Protein AF-A0AAW2PFH3-F1 (afdb_monomer_lite)

Foldseek 3Di:
DDDDDDPPPPLPPAADEAEQWPLRPPVPVPDCCVVCVVVSHHYHYHYDALVVWPVVVVDDPPDCLRVPSVVQCVVDDVSNCVSTPVRTD

Organism: Sesamum radiatum (NCBI:txid300843)

Radius of gyration: 17.79 Å; chains: 1; bounding box: 54×24×41 Å

Secondary structure (DSSP, 8-state):
-PPPP-----TTS-EEEEEE-TT-TT-GGG--HHHHHHTTPEEEEEEPPGGGSTHHHHS-TT-HHHH-HHHHHTT-HHHHHHHHTSS--

Sequence (89 aa):
MDSLPSYNLSSRDSVFIQVIPLGTYGQQKLTMGEPAGKLGLRYIGYKILPNESSLYNDYDKDDPILNDPSSINRKGWEFTKKIYLDRQP

Structure (mmCIF, N/CA/C/O backbone):
data_AF-A0AAW2PFH3-F1
#
_entry.id   AF-A0AAW2PFH3-F1
#
loop_
_atom_site.group_PDB
_atom_site.id
_atom_site.type_symbol
_atom_site.label_atom_id
_atom_site.label_alt_id
_atom_site.label_comp_id
_atom_site.label_asym_id
_atom_site.label_entity_id
_atom_site.label_seq_id
_atom_site.pdbx_PDB_ins_code
_atom_site.Cartn_x
_atom_site.Cartn_y
_atom_site.Cartn_z
_atom_site.occupancy
_atom_site.B_iso_or_equiv
_atom_site.auth_seq_id
_atom_site.auth_comp_id
_atom_site.auth_asym_id
_atom_site.auth_atom_id
_atom_site.pdbx_PDB_model_num
ATOM 1 N N . MET A 1 1 ? -42.638 12.656 18.081 1.00 39.88 1 MET A N 1
ATOM 2 C CA . MET A 1 1 ? -41.190 12.737 17.799 1.00 39.88 1 MET A CA 1
ATOM 3 C C . MET A 1 1 ? -40.567 11.596 18.568 1.00 39.88 1 MET A C 1
ATOM 5 O O . MET A 1 1 ? -40.279 11.752 19.747 1.00 39.88 1 MET A O 1
ATOM 9 N N . ASP A 1 2 ? -40.501 10.431 17.935 1.00 35.53 2 ASP A N 1
ATOM 10 C CA . ASP A 1 2 ? -39.998 9.221 18.575 1.00 35.53 2 ASP A CA 1
ATOM 11 C C . ASP A 1 2 ? -38.474 9.294 18.613 1.00 35.53 2 ASP A C 1
ATOM 13 O O . ASP A 1 2 ? -37.814 9.479 17.589 1.00 35.53 2 ASP A O 1
ATOM 17 N N . SER A 1 3 ? -37.917 9.229 19.818 1.00 43.50 3 SER A N 1
ATOM 18 C CA . SER A 1 3 ? -36.480 9.151 20.038 1.00 43.50 3 SER A CA 1
ATOM 19 C C . SER A 1 3 ? -35.946 7.875 19.393 1.00 43.50 3 SER A C 1
ATOM 21 O O . SER A 1 3 ? -36.369 6.777 19.759 1.00 43.50 3 SER A O 1
ATOM 23 N N . LEU A 1 4 ? -35.013 8.018 18.450 1.00 39.41 4 LEU A N 1
ATOM 24 C CA . LEU A 1 4 ? -34.269 6.890 17.892 1.00 39.41 4 LEU A CA 1
ATOM 25 C C . LEU A 1 4 ? -33.564 6.131 19.031 1.00 39.41 4 LEU A C 1
ATOM 27 O O . LEU A 1 4 ? -33.026 6.775 19.937 1.00 39.41 4 LEU A O 1
ATOM 31 N N . PRO A 1 5 ? -33.550 4.787 19.013 1.00 42.28 5 PRO A N 1
ATOM 32 C CA . PRO A 1 5 ? -32.901 4.013 20.058 1.00 42.28 5 PRO A CA 1
ATOM 33 C C . PRO A 1 5 ? -31.406 4.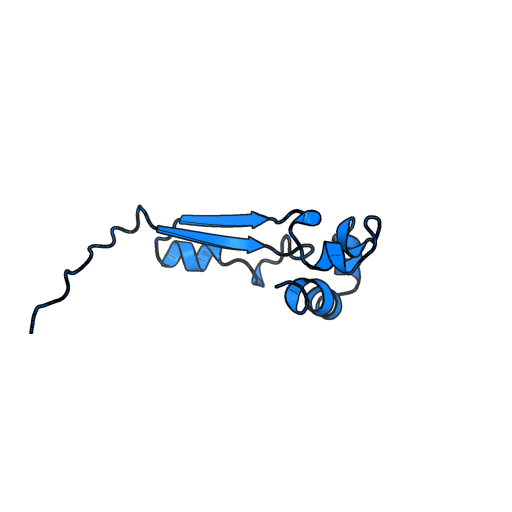342 20.085 1.00 42.28 5 PRO A C 1
ATOM 35 O O . PRO A 1 5 ? -30.705 4.249 19.076 1.00 42.28 5 PRO A O 1
ATOM 38 N N . SER A 1 6 ? -30.915 4.735 21.258 1.00 50.75 6 SER A N 1
ATOM 39 C CA . SER A 1 6 ? -29.494 4.894 21.529 1.00 50.75 6 SER A CA 1
ATOM 40 C C . SER A 1 6 ? -28.845 3.512 21.510 1.00 50.75 6 SER A C 1
ATOM 42 O O . SER A 1 6 ? -28.863 2.774 22.495 1.00 50.75 6 SER A O 1
ATOM 44 N N . TYR A 1 7 ? -28.280 3.139 20.362 1.00 48.94 7 TYR A N 1
ATOM 45 C CA . TYR A 1 7 ? -27.397 1.986 20.282 1.00 48.94 7 TYR A CA 1
ATOM 46 C C . TYR A 1 7 ? -26.204 2.243 21.201 1.00 48.94 7 TYR A C 1
ATOM 48 O O . TYR A 1 7 ? -25.317 3.039 20.896 1.00 48.94 7 TYR A O 1
ATOM 56 N N . ASN A 1 8 ? -26.193 1.560 22.343 1.00 44.78 8 ASN A N 1
ATOM 57 C CA . ASN A 1 8 ? -25.001 1.383 23.153 1.00 44.78 8 ASN A CA 1
ATOM 58 C C . ASN A 1 8 ? -24.039 0.518 22.329 1.00 44.78 8 ASN A C 1
ATOM 60 O O . ASN A 1 8 ? -24.043 -0.709 22.426 1.00 44.78 8 ASN A O 1
ATOM 64 N N . LEU A 1 9 ? -23.259 1.159 21.455 1.00 50.50 9 LEU A N 1
ATOM 65 C CA . LEU A 1 9 ? -22.156 0.523 20.751 1.00 50.50 9 LEU A CA 1
ATOM 66 C C . LEU A 1 9 ? -21.073 0.244 21.797 1.00 50.50 9 LEU A C 1
ATOM 68 O O . LEU A 1 9 ? -20.143 1.023 21.999 1.00 50.50 9 LEU A O 1
ATOM 72 N N . SER A 1 10 ? -21.217 -0.859 22.528 1.00 48.69 10 SER A N 1
ATOM 73 C CA . SER A 1 10 ? -20.074 -1.421 23.229 1.00 48.69 10 SER A CA 1
ATOM 74 C C . SER A 1 10 ? -19.046 -1.726 22.138 1.00 48.69 10 SER A C 1
ATOM 76 O O . SER A 1 10 ? -19.316 -2.486 21.209 1.00 48.69 10 SER A O 1
ATOM 78 N N . SER A 1 11 ? -17.885 -1.085 22.207 1.00 56.81 11 SER A N 1
ATOM 79 C CA . SER A 1 11 ? -16.800 -1.133 21.219 1.00 56.81 11 SER A CA 1
ATOM 80 C C . SER A 1 11 ? -16.232 -2.537 20.944 1.00 56.81 11 SER A C 1
ATOM 82 O O . SER A 1 11 ? -15.285 -2.689 20.182 1.00 56.81 11 SER A O 1
ATOM 84 N N . ARG A 1 12 ? -16.795 -3.596 21.532 1.00 56.06 12 ARG A N 1
ATOM 85 C CA . ARG A 1 12 ? -16.296 -4.968 21.403 1.00 56.06 12 ARG A CA 1
ATOM 86 C C . ARG A 1 12 ? -16.633 -5.640 20.065 1.00 56.06 12 ARG A C 1
ATOM 88 O O . ARG A 1 12 ? -15.890 -6.536 19.669 1.00 56.06 12 ARG A O 1
ATOM 95 N N . ASP A 1 13 ? -17.640 -5.162 19.325 1.00 75.62 13 ASP A N 1
ATOM 96 C CA . ASP A 1 13 ? -18.150 -5.881 18.139 1.00 75.62 13 ASP A CA 1
ATOM 97 C C . ASP A 1 13 ? -17.889 -5.202 16.783 1.00 75.62 13 ASP A C 1
ATOM 99 O O . ASP A 1 13 ? -18.179 -5.784 15.740 1.00 75.62 13 ASP A O 1
ATOM 103 N N . SER A 1 14 ? -17.296 -4.004 16.752 1.00 86.81 14 SER A N 1
ATOM 104 C CA . SER A 1 14 ? -17.004 -3.296 15.493 1.00 86.81 14 SER A CA 1
ATOM 105 C C . SER A 1 14 ? -15.571 -3.535 15.008 1.00 86.81 14 SER A C 1
ATOM 107 O O . SER A 1 14 ? -14.613 -3.521 15.787 1.00 86.81 14 SER A O 1
ATOM 109 N N . VAL A 1 15 ? -15.423 -3.758 13.700 1.00 90.94 15 VAL A N 1
ATOM 110 C CA . VAL A 1 15 ? -14.141 -4.037 13.038 1.00 90.94 15 VAL A CA 1
ATOM 111 C C . VAL A 1 15 ? -13.888 -2.986 11.962 1.00 90.94 15 VAL A C 1
ATOM 113 O O . VAL A 1 15 ? -14.765 -2.706 11.150 1.00 90.94 15 VAL A O 1
ATOM 116 N N . PHE A 1 16 ? -12.677 -2.435 11.938 1.00 90.12 16 PHE A N 1
ATOM 117 C CA . PHE A 1 16 ? -12.162 -1.632 10.837 1.00 90.12 16 PHE A CA 1
ATOM 118 C C . PHE A 1 16 ? -11.227 -2.492 9.990 1.00 90.12 16 PHE A C 1
ATOM 120 O O . PHE A 1 16 ? -10.187 -2.949 10.474 1.00 90.12 16 PHE A O 1
ATOM 127 N N . ILE A 1 17 ? -11.594 -2.706 8.729 1.00 91.62 17 ILE A N 1
ATOM 128 C CA . ILE A 1 17 ? -10.762 -3.422 7.765 1.00 91.62 17 ILE A CA 1
ATOM 129 C C . ILE A 1 17 ? -10.148 -2.394 6.821 1.00 91.62 17 ILE A C 1
ATOM 131 O O . ILE A 1 17 ? -10.864 -1.685 6.119 1.00 91.62 17 ILE A O 1
ATOM 135 N N . GLN A 1 18 ? -8.821 -2.325 6.797 1.00 90.81 18 GLN A N 1
ATOM 136 C CA . GLN A 1 18 ? -8.079 -1.587 5.787 1.00 90.81 18 GLN A CA 1
ATOM 137 C C . GLN A 1 18 ? -7.633 -2.556 4.698 1.00 90.81 18 GLN A C 1
ATOM 139 O O . GLN A 1 18 ? -6.841 -3.459 4.969 1.00 90.81 18 GLN A O 1
ATOM 144 N N . VAL A 1 19 ? -8.093 -2.347 3.469 1.00 90.75 19 VAL A N 1
ATOM 145 C CA . VAL A 1 19 ? -7.498 -2.996 2.297 1.00 90.75 19 VAL A CA 1
ATOM 146 C C . VAL A 1 19 ? -6.139 -2.340 2.045 1.00 90.75 19 VAL A C 1
ATOM 148 O O . VAL A 1 19 ? -6.043 -1.115 1.994 1.00 90.75 19 VAL A O 1
ATOM 151 N N . ILE A 1 20 ? -5.080 -3.143 1.965 1.00 90.31 20 ILE A N 1
ATOM 152 C CA . ILE A 1 20 ? -3.701 -2.697 1.762 1.00 90.31 20 ILE A CA 1
ATOM 153 C C . ILE A 1 20 ? -3.320 -2.987 0.304 1.00 90.31 20 ILE A C 1
ATOM 155 O O . ILE A 1 20 ? -3.129 -4.159 -0.033 1.00 90.31 20 ILE A O 1
ATOM 159 N N . PRO A 1 21 ? -3.185 -1.941 -0.532 1.00 91.00 21 PRO A N 1
ATOM 160 C CA . PRO A 1 21 ? -2.717 -2.023 -1.913 1.00 91.00 21 PRO A CA 1
ATOM 161 C C . PRO A 1 21 ? -1.391 -2.769 -2.073 1.00 91.00 21 PRO A C 1
ATOM 163 O O . PRO A 1 21 ? -0.520 -2.718 -1.191 1.00 91.00 21 PRO A O 1
ATOM 166 N N . LEU A 1 22 ? -1.181 -3.370 -3.248 1.00 92.69 22 LEU A N 1
ATOM 167 C CA . LEU A 1 22 ? 0.128 -3.918 -3.623 1.00 92.69 22 LEU A CA 1
ATOM 168 C C . LEU A 1 22 ? 1.209 -2.839 -3.479 1.00 92.69 22 LEU A C 1
ATOM 170 O O . LEU A 1 22 ? 0.946 -1.654 -3.635 1.00 92.69 22 LEU A O 1
ATOM 174 N N . GLY A 1 23 ? 2.434 -3.225 -3.131 1.00 88.81 23 GLY A N 1
ATOM 175 C CA . GLY A 1 23 ? 3.544 -2.270 -3.040 1.00 88.81 23 GLY A CA 1
ATOM 176 C C . GLY A 1 23 ? 3.443 -1.231 -1.919 1.00 88.81 23 GLY A C 1
ATOM 177 O O . GLY A 1 23 ? 4.373 -0.455 -1.748 1.00 88.81 23 GLY A O 1
ATOM 178 N N . THR A 1 24 ? 2.401 -1.225 -1.087 1.00 86.81 24 THR A N 1
ATOM 179 C CA . THR A 1 24 ? 2.288 -0.258 0.027 1.00 86.81 24 THR A CA 1
ATOM 180 C C . THR A 1 24 ? 2.649 -0.844 1.392 1.00 86.81 24 THR A C 1
ATOM 182 O O . THR A 1 24 ? 2.551 -0.179 2.427 1.00 86.81 24 THR A O 1
ATOM 185 N N . TYR A 1 25 ? 3.130 -2.089 1.408 1.00 78.56 25 TYR A N 1
ATOM 186 C CA . TYR A 1 25 ? 3.527 -2.787 2.624 1.00 78.56 25 TYR A CA 1
ATOM 187 C C . TYR A 1 25 ? 4.631 -2.036 3.382 1.00 78.56 25 TYR A C 1
ATOM 189 O O . TYR A 1 25 ? 5.642 -1.643 2.807 1.00 78.56 25 TYR A O 1
ATOM 197 N N . GLY A 1 26 ? 4.447 -1.861 4.694 1.00 69.00 26 GLY A N 1
ATOM 198 C CA . GLY A 1 26 ? 5.452 -1.250 5.575 1.00 69.00 26 GLY A CA 1
ATOM 199 C C . GLY A 1 26 ? 5.471 0.282 5.584 1.00 69.00 26 GLY A C 1
ATOM 200 O O . GLY A 1 26 ? 6.219 0.876 6.360 1.00 69.00 26 GLY A O 1
ATOM 201 N N . GLN A 1 27 ? 4.617 0.940 4.796 1.00 72.44 27 GLN A N 1
ATOM 202 C CA . GLN A 1 27 ? 4.471 2.392 4.834 1.00 72.44 27 GLN A CA 1
ATOM 203 C C . GLN A 1 27 ? 3.700 2.805 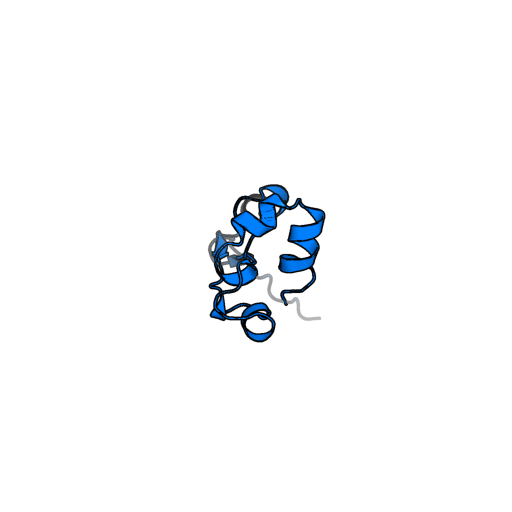6.098 1.00 72.44 27 GLN A C 1
ATOM 205 O O . GLN A 1 27 ? 2.477 2.912 6.085 1.00 72.44 27 GLN A O 1
ATOM 210 N N . GLN A 1 28 ? 4.418 3.066 7.198 1.00 62.59 28 GLN A N 1
ATOM 211 C CA . GLN A 1 28 ? 3.827 3.457 8.492 1.00 62.59 28 GLN A CA 1
ATOM 212 C C . GLN A 1 28 ? 2.865 4.651 8.380 1.00 62.59 28 GLN A C 1
ATOM 214 O O . GLN A 1 28 ? 1.873 4.709 9.090 1.00 62.59 28 GLN A O 1
ATOM 219 N N . LYS A 1 29 ? 3.100 5.570 7.436 1.00 64.38 29 LYS A N 1
ATOM 220 C CA . LYS A 1 29 ? 2.212 6.718 7.174 1.00 64.38 29 LYS A CA 1
ATOM 221 C C . LYS A 1 29 ? 0.812 6.332 6.684 1.00 64.38 29 LYS A C 1
ATOM 223 O O . LYS A 1 29 ? -0.082 7.167 6.729 1.00 64.38 29 LYS A O 1
ATOM 228 N N . LEU A 1 30 ? 0.636 5.114 6.178 1.00 69.81 30 LEU A N 1
ATOM 229 C CA . LEU A 1 30 ? -0.625 4.639 5.612 1.00 69.81 30 LEU A CA 1
ATOM 230 C C . LEU A 1 30 ? -1.414 3.756 6.586 1.00 69.81 30 LEU A C 1
ATOM 232 O O . LEU A 1 30 ? -2.515 3.344 6.242 1.00 69.81 30 LEU A O 1
ATOM 236 N N . THR A 1 31 ? -0.883 3.435 7.773 1.00 78.69 31 THR A N 1
ATOM 237 C CA . THR A 1 31 ? -1.567 2.526 8.705 1.00 78.69 31 THR A CA 1
ATOM 238 C C . THR A 1 31 ? -2.664 3.240 9.491 1.00 78.69 31 THR A C 1
ATOM 240 O O . THR A 1 31 ? -2.423 4.268 10.122 1.00 78.69 31 THR A O 1
ATOM 243 N N . MET A 1 32 ? -3.868 2.665 9.503 1.00 84.50 32 MET A N 1
ATOM 244 C CA . MET A 1 32 ? -5.004 3.164 10.291 1.00 84.50 32 MET A CA 1
ATOM 245 C C . MET A 1 32 ? -5.189 2.418 11.618 1.00 84.50 32 MET A C 1
ATOM 247 O O . MET A 1 32 ? -6.152 2.671 12.338 1.00 84.50 32 MET A O 1
ATOM 251 N N . GLY A 1 33 ? -4.262 1.522 11.977 1.00 85.50 33 GLY A N 1
ATOM 252 C CA . GLY A 1 33 ? -4.379 0.696 13.181 1.00 85.50 33 GLY A CA 1
ATOM 253 C C . GLY A 1 33 ? -4.430 1.492 14.485 1.00 85.50 33 GLY A C 1
ATOM 254 O O . GLY A 1 33 ? -5.280 1.225 15.330 1.00 85.50 33 GLY A O 1
ATOM 255 N N . GLU A 1 34 ? -3.570 2.500 14.643 1.00 86.38 34 GLU A N 1
ATOM 256 C CA . GLU A 1 34 ? -3.576 3.351 15.840 1.00 86.38 34 GLU A CA 1
ATOM 257 C C . GLU A 1 34 ? -4.847 4.224 15.926 1.00 86.38 34 GLU A C 1
ATOM 259 O O . GLU A 1 34 ? -5.497 4.197 16.975 1.00 86.38 34 GLU A O 1
ATOM 264 N N . PRO A 1 35 ? -5.270 4.946 14.865 1.00 86.56 35 PRO A N 1
ATOM 265 C CA . PRO A 1 35 ? -6.565 5.627 14.850 1.00 86.56 35 PRO A CA 1
ATOM 266 C C . PRO A 1 35 ? -7.748 4.704 15.172 1.00 86.56 35 PRO A C 1
ATOM 268 O O . PRO A 1 35 ? -8.572 5.045 16.018 1.00 86.56 35 PRO A O 1
ATOM 271 N N . ALA A 1 36 ? -7.813 3.521 14.554 1.00 86.44 36 ALA A N 1
ATOM 272 C CA . ALA A 1 36 ? -8.872 2.544 14.798 1.00 86.44 36 ALA A CA 1
ATOM 273 C C . ALA A 1 36 ? -8.883 2.070 16.260 1.00 86.44 36 ALA A C 1
ATOM 275 O O . ALA A 1 36 ? -9.940 2.043 16.890 1.00 86.44 36 ALA A O 1
ATOM 276 N N . GLY A 1 37 ? -7.709 1.788 16.833 1.00 85.06 37 GLY A N 1
ATOM 277 C CA . GLY A 1 37 ? -7.572 1.418 18.241 1.00 85.06 37 GLY A CA 1
ATOM 278 C C . GLY A 1 37 ? -8.017 2.528 19.199 1.00 85.06 37 GLY A C 1
ATOM 279 O O . GLY A 1 37 ? -8.715 2.246 20.172 1.00 85.06 37 GLY A O 1
ATOM 280 N N . LYS A 1 38 ? -7.702 3.798 18.900 1.00 88.19 38 LYS A N 1
ATOM 281 C CA . LYS A 1 38 ? -8.180 4.960 19.680 1.00 88.19 38 LYS A CA 1
ATOM 282 C C . LYS A 1 38 ? -9.704 5.113 19.648 1.00 88.19 38 LYS A C 1
ATOM 284 O O . LYS A 1 38 ? -10.276 5.621 20.605 1.00 88.19 38 LYS A O 1
ATOM 289 N N . LEU A 1 39 ? -10.354 4.649 18.581 1.00 89.06 39 LEU A N 1
ATOM 290 C CA . LEU A 1 39 ? -11.815 4.602 18.451 1.00 89.06 39 LEU A CA 1
ATOM 291 C C . LEU A 1 39 ? -12.437 3.328 19.053 1.00 89.06 39 LEU A C 1
ATOM 293 O O . LEU A 1 39 ? -13.647 3.136 18.971 1.00 89.06 39 LEU A O 1
ATOM 297 N N . GLY A 1 40 ? -11.629 2.450 19.655 1.00 87.75 40 GLY A N 1
ATOM 298 C CA . GLY A 1 40 ? -12.082 1.182 20.222 1.00 87.75 40 GLY A CA 1
ATOM 299 C C . GLY A 1 40 ? -12.419 0.112 19.181 1.00 87.75 40 GLY A C 1
ATOM 300 O O . GLY A 1 40 ? -13.042 -0.881 19.534 1.00 87.75 40 GLY A O 1
ATOM 301 N N . LEU A 1 41 ? -12.030 0.284 17.916 1.00 89.06 41 LEU A N 1
ATOM 302 C CA . LEU A 1 41 ? -12.302 -0.676 16.847 1.00 89.06 41 LEU A CA 1
ATOM 303 C C . LEU A 1 41 ? -11.229 -1.769 16.809 1.00 89.06 41 LEU A C 1
ATOM 305 O O . LEU A 1 41 ? -10.034 -1.495 16.955 1.00 89.06 41 LEU A O 1
ATOM 309 N N . ARG A 1 42 ? -11.632 -3.010 16.515 1.00 89.12 42 ARG A N 1
ATOM 310 C CA . ARG A 1 42 ? -10.670 -4.053 16.127 1.00 89.12 42 ARG A CA 1
ATOM 311 C C . ARG A 1 42 ? -10.139 -3.740 14.730 1.00 89.12 42 ARG A C 1
ATOM 313 O O . ARG A 1 42 ? -10.927 -3.577 13.806 1.00 89.12 42 ARG A O 1
ATOM 320 N N . TYR A 1 43 ? -8.822 -3.669 14.569 1.00 89.88 43 TYR A N 1
ATOM 321 C CA . TYR A 1 43 ? -8.185 -3.366 13.286 1.00 89.88 43 TYR A CA 1
ATOM 322 C C . TYR A 1 43 ? -7.736 -4.637 12.556 1.00 89.88 43 TYR A C 1
ATOM 324 O O . TYR A 1 43 ? -7.080 -5.494 13.150 1.00 89.88 43 TYR A O 1
ATOM 332 N N . ILE A 1 44 ? -8.029 -4.722 11.257 1.00 90.69 44 ILE A N 1
ATOM 333 C CA . ILE A 1 44 ? -7.508 -5.749 10.349 1.00 90.69 44 ILE A CA 1
ATOM 334 C C . ILE A 1 44 ? -6.909 -5.055 9.123 1.00 90.69 44 ILE A C 1
ATOM 336 O O . ILE A 1 44 ? -7.608 -4.355 8.397 1.00 90.69 44 ILE A O 1
ATOM 340 N N . GLY A 1 45 ? -5.621 -5.277 8.864 1.00 89.56 45 GLY A N 1
ATOM 341 C CA . GLY A 1 45 ? -4.984 -4.893 7.604 1.00 89.56 45 GLY A CA 1
ATOM 342 C C . GLY A 1 45 ? -5.011 -6.059 6.621 1.00 89.56 45 GLY A C 1
ATOM 343 O O . GLY A 1 45 ? -4.209 -6.983 6.761 1.00 89.56 45 GLY A O 1
ATOM 344 N N . TYR A 1 46 ? -5.918 -6.031 5.646 1.00 91.12 46 TYR A N 1
ATOM 345 C CA . TYR A 1 46 ? -6.034 -7.067 4.622 1.00 91.12 46 TYR A CA 1
ATOM 346 C C . TYR A 1 46 ? -5.095 -6.768 3.456 1.00 91.12 46 TYR A C 1
ATOM 348 O O . TYR A 1 46 ? -5.264 -5.777 2.753 1.00 91.12 46 TYR A O 1
ATOM 356 N N . LYS A 1 47 ? -4.090 -7.617 3.259 1.00 90.19 47 LYS A N 1
ATOM 357 C CA . LYS A 1 47 ? -3.148 -7.501 2.144 1.00 90.19 47 LYS A CA 1
ATOM 358 C C . LYS A 1 47 ? -3.727 -8.216 0.935 1.00 90.19 47 LYS A C 1
ATOM 360 O O . LYS A 1 47 ? -3.933 -9.423 1.015 1.00 90.19 47 LYS A O 1
ATOM 365 N N . ILE A 1 48 ? -3.956 -7.478 -0.146 1.00 91.62 48 ILE A N 1
ATOM 366 C CA . ILE A 1 48 ? -4.516 -8.064 -1.363 1.00 91.62 48 ILE A CA 1
ATOM 367 C C . ILE A 1 48 ? -3.475 -8.898 -2.109 1.00 91.62 48 ILE A C 1
ATOM 369 O O . ILE A 1 48 ? -2.276 -8.596 -2.107 1.00 91.62 48 ILE A O 1
ATOM 373 N N . LEU A 1 49 ? -3.948 -9.937 -2.781 1.00 93.50 49 LEU A N 1
ATOM 374 C CA . LEU A 1 49 ? -3.191 -10.692 -3.767 1.00 93.50 49 LEU A CA 1
ATOM 375 C C . LEU A 1 49 ? -3.172 -9.949 -5.113 1.00 93.50 49 LEU A C 1
ATOM 377 O O . LEU A 1 49 ? -4.066 -9.146 -5.389 1.00 93.50 49 LEU A O 1
ATOM 381 N N . PRO A 1 50 ? -2.195 -10.228 -6.000 1.00 93.19 50 PRO A N 1
ATOM 382 C CA . PRO A 1 50 ? -2.146 -9.590 -7.310 1.00 93.19 50 PRO A CA 1
ATOM 383 C C . PRO A 1 50 ? -3.443 -9.721 -8.108 1.00 93.19 50 PRO A C 1
ATOM 385 O O . PRO A 1 50 ? -3.898 -8.734 -8.666 1.00 93.19 50 PRO A O 1
ATOM 388 N N . ASN A 1 51 ? -4.077 -10.896 -8.101 1.00 94.25 51 ASN A N 1
ATOM 389 C CA . ASN A 1 51 ? -5.324 -11.173 -8.825 1.00 94.25 51 ASN A CA 1
ATOM 390 C C . ASN A 1 51 ? -6.578 -10.504 -8.235 1.00 94.25 51 ASN A C 1
ATOM 392 O O . ASN A 1 51 ? -7.626 -10.533 -8.872 1.00 94.25 51 ASN A O 1
ATOM 396 N N . GLU A 1 52 ? -6.487 -9.923 -7.040 1.00 93.19 52 GLU A N 1
ATOM 397 C CA . GLU A 1 52 ? -7.556 -9.121 -6.436 1.00 93.19 52 GLU A CA 1
ATOM 3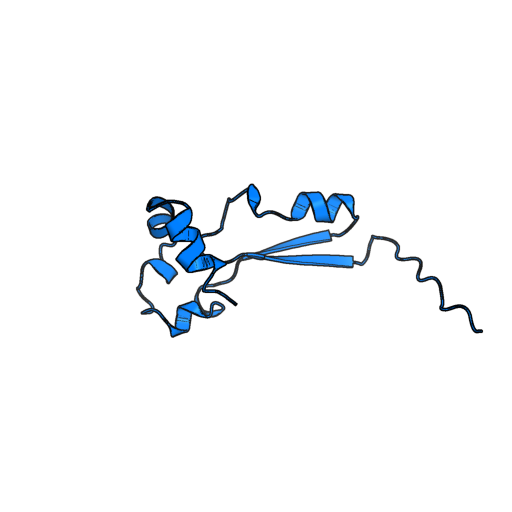98 C C . GLU A 1 52 ? -7.424 -7.633 -6.802 1.00 93.19 52 GLU A C 1
ATOM 400 O O . GLU A 1 52 ? -8.328 -6.846 -6.536 1.00 93.19 52 GLU A O 1
ATOM 405 N N . SER A 1 53 ? -6.304 -7.231 -7.414 1.00 92.50 53 SER A N 1
ATOM 406 C CA . SER A 1 53 ? -6.058 -5.858 -7.846 1.00 92.50 53 SER A CA 1
ATOM 407 C C . SER A 1 53 ? -6.584 -5.605 -9.257 1.00 92.50 53 SER A C 1
ATOM 409 O O . SER A 1 53 ? -6.413 -6.432 -10.151 1.00 92.50 53 SER A O 1
ATOM 411 N N . SER A 1 54 ? -7.103 -4.399 -9.506 1.00 91.50 54 SER A N 1
ATOM 412 C CA . SER A 1 54 ? -7.373 -3.924 -10.870 1.00 91.50 54 SER A CA 1
ATOM 413 C C . SER A 1 54 ? -6.138 -3.976 -11.774 1.00 91.50 54 SER A C 1
ATOM 415 O O . SER A 1 54 ? -6.279 -4.240 -12.966 1.00 91.50 54 SER A O 1
ATOM 417 N N . LEU A 1 55 ? -4.933 -3.798 -11.211 1.00 94.44 55 LEU A N 1
ATOM 418 C CA . LEU A 1 55 ? -3.677 -3.835 -11.966 1.00 94.44 55 LEU A CA 1
ATOM 419 C C . LEU A 1 55 ? -3.452 -5.189 -12.641 1.00 94.44 55 LEU A C 1
ATOM 421 O O . LEU A 1 55 ? -2.722 -5.257 -13.623 1.00 94.44 55 LEU A O 1
ATOM 425 N N . TYR A 1 56 ? -4.085 -6.255 -12.145 1.00 94.69 56 TYR A N 1
ATOM 426 C CA . TYR A 1 56 ? -4.010 -7.576 -12.761 1.00 94.69 56 TYR A CA 1
ATOM 427 C C . TYR A 1 56 ? -4.555 -7.603 -14.193 1.00 94.69 56 TYR A C 1
ATOM 429 O O . TYR A 1 56 ? -4.154 -8.449 -14.984 1.00 94.69 56 TYR A O 1
ATOM 437 N N . ASN A 1 57 ? -5.475 -6.691 -14.520 1.00 93.38 57 ASN A N 1
ATOM 438 C CA . ASN A 1 57 ? -6.045 -6.569 -15.861 1.00 93.38 57 ASN A CA 1
ATOM 439 C C . ASN A 1 57 ? -5.228 -5.636 -16.765 1.00 93.38 57 ASN A C 1
ATOM 441 O O . ASN A 1 57 ? -5.346 -5.719 -17.985 1.00 93.38 57 ASN A O 1
ATOM 445 N N . ASP A 1 58 ? -4.425 -4.751 -16.171 1.00 93.19 58 ASP A N 1
ATOM 446 C CA . ASP A 1 58 ? -3.709 -3.685 -16.878 1.00 93.19 58 ASP A CA 1
ATOM 447 C C . ASP A 1 58 ? -2.262 -4.061 -17.224 1.00 93.19 58 ASP A C 1
ATOM 449 O O . ASP A 1 58 ? -1.6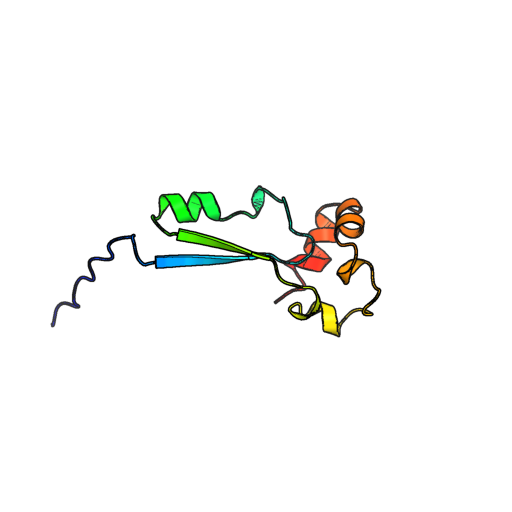70 -3.461 -18.123 1.00 93.19 58 ASP A O 1
ATOM 453 N N . TYR A 1 59 ? -1.682 -5.022 -16.501 1.00 94.62 59 TYR A N 1
ATOM 454 C CA . TYR A 1 59 ? -0.291 -5.443 -16.651 1.00 94.62 59 TYR A CA 1
ATOM 455 C C . TYR A 1 59 ? -0.183 -6.934 -16.946 1.00 94.62 59 TYR A C 1
ATOM 457 O O . TYR A 1 59 ? -1.020 -7.738 -16.530 1.00 94.62 59 TYR A O 1
ATOM 465 N N . ASP A 1 60 ? 0.899 -7.305 -17.629 1.00 96.56 60 ASP A N 1
ATOM 466 C CA . ASP A 1 60 ? 1.232 -8.705 -17.846 1.00 96.56 60 ASP A CA 1
ATOM 467 C C . ASP A 1 60 ? 1.434 -9.424 -16.510 1.00 96.56 60 ASP A C 1
ATOM 469 O O . ASP A 1 60 ? 1.964 -8.868 -15.547 1.00 96.56 60 ASP A O 1
ATOM 473 N N . LYS A 1 61 ? 1.052 -10.702 -16.458 1.00 94.00 61 LYS A N 1
ATOM 474 C CA . LYS A 1 61 ? 1.105 -11.505 -15.225 1.00 94.00 61 LYS A CA 1
ATOM 475 C C . LYS A 1 61 ? 2.500 -11.641 -14.639 1.00 94.00 61 LYS A C 1
ATOM 477 O O . LYS A 1 61 ? 2.592 -11.901 -13.448 1.00 94.00 61 LYS A O 1
ATOM 482 N N . ASP A 1 62 ? 3.535 -11.477 -15.458 1.00 95.44 62 ASP A N 1
ATOM 483 C CA . ASP A 1 62 ? 4.942 -11.536 -15.062 1.00 95.44 62 ASP A CA 1
ATOM 484 C C . ASP A 1 62 ? 5.538 -10.139 -14.787 1.00 95.44 62 ASP A C 1
ATOM 486 O O . ASP A 1 62 ? 6.695 -10.032 -14.378 1.00 95.44 62 ASP A O 1
ATOM 490 N N . ASP A 1 63 ? 4.760 -9.060 -14.950 1.00 96.25 63 ASP A N 1
ATOM 491 C CA . ASP A 1 63 ? 5.229 -7.689 -14.747 1.00 96.25 63 ASP A CA 1
ATOM 492 C C . ASP A 1 63 ? 5.677 -7.467 -13.283 1.00 96.25 63 ASP A C 1
ATOM 494 O O . ASP A 1 63 ? 4.973 -7.856 -12.339 1.00 96.25 63 ASP A O 1
ATOM 498 N N . PRO A 1 64 ? 6.836 -6.819 -13.044 1.00 94.81 64 PRO A N 1
ATOM 499 C CA . PRO A 1 64 ? 7.299 -6.473 -11.701 1.00 94.81 64 PRO A CA 1
ATOM 500 C C . PRO A 1 64 ? 6.303 -5.651 -10.873 1.00 94.81 64 PRO A C 1
ATOM 502 O O . PRO A 1 64 ? 6.373 -5.682 -9.648 1.00 94.81 64 PRO A O 1
ATOM 505 N N . ILE A 1 65 ? 5.364 -4.938 -11.496 1.00 94.88 65 ILE A N 1
ATOM 506 C CA . ILE A 1 65 ? 4.275 -4.240 -10.798 1.00 94.88 65 ILE A CA 1
ATOM 507 C C . ILE A 1 65 ? 3.375 -5.216 -10.028 1.00 94.88 65 ILE A C 1
ATOM 509 O O . ILE A 1 65 ? 2.866 -4.879 -8.960 1.00 94.88 65 ILE A O 1
ATOM 513 N N . LEU A 1 66 ? 3.212 -6.443 -10.521 1.00 95.12 66 LEU A N 1
ATOM 514 C CA . LEU A 1 66 ? 2.440 -7.482 -9.844 1.00 95.12 66 LEU A CA 1
ATOM 515 C C . LEU A 1 66 ? 3.327 -8.372 -8.962 1.00 95.12 66 LEU A C 1
ATOM 517 O O . LEU A 1 66 ? 2.937 -8.693 -7.839 1.00 95.12 66 LEU A O 1
ATOM 521 N N . ASN A 1 67 ? 4.526 -8.737 -9.435 1.00 94.81 67 ASN A N 1
ATOM 522 C CA . ASN A 1 67 ? 5.343 -9.785 -8.797 1.00 94.81 67 ASN A CA 1
ATOM 523 C C . ASN A 1 67 ? 6.528 -9.295 -7.963 1.00 94.81 67 ASN A C 1
ATOM 525 O O . ASN A 1 67 ? 6.958 -9.996 -7.049 1.00 94.81 67 ASN A O 1
ATOM 529 N N . ASP A 1 68 ? 7.057 -8.102 -8.238 1.00 94.88 68 ASP A N 1
ATOM 530 C CA . ASP A 1 68 ? 8.103 -7.478 -7.419 1.00 94.88 68 ASP A CA 1
ATOM 531 C C . ASP A 1 68 ? 7.774 -6.007 -7.104 1.00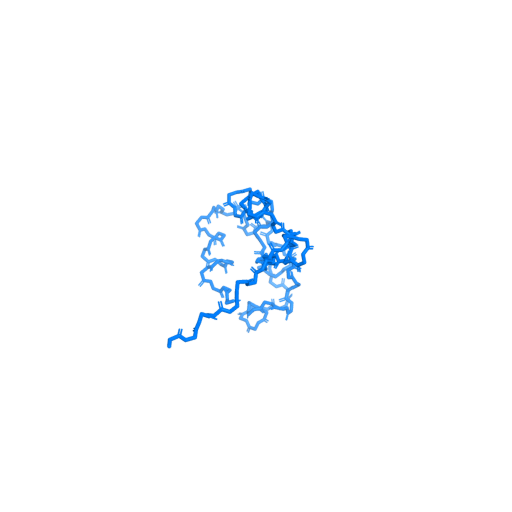 94.88 68 ASP A C 1
ATOM 533 O O . ASP A 1 68 ? 8.496 -5.089 -7.526 1.00 94.88 68 ASP A O 1
ATOM 537 N N . PRO A 1 69 ? 6.715 -5.737 -6.311 1.00 92.38 69 PRO A N 1
ATOM 538 C CA . PRO A 1 69 ? 6.371 -4.371 -5.929 1.00 92.38 69 PRO A CA 1
ATOM 539 C C . PRO A 1 69 ? 7.490 -3.642 -5.178 1.00 92.38 69 PRO A C 1
ATOM 541 O O . PRO A 1 69 ? 7.579 -2.414 -5.220 1.00 92.38 69 PRO A O 1
ATOM 544 N N . SER A 1 70 ? 8.391 -4.386 -4.531 1.00 91.50 70 SER A N 1
ATOM 545 C CA . SER A 1 70 ? 9.571 -3.828 -3.874 1.00 91.50 70 SER A CA 1
ATOM 546 C C . SER A 1 70 ? 10.523 -3.170 -4.875 1.00 91.50 70 SER A C 1
ATOM 548 O O . SER A 1 70 ? 11.085 -2.118 -4.568 1.00 91.50 70 SER A O 1
ATOM 550 N N . SER A 1 71 ? 10.695 -3.727 -6.081 1.00 93.81 71 SER A N 1
ATOM 551 C CA . SER A 1 71 ? 11.458 -3.066 -7.153 1.00 93.81 71 SER A CA 1
ATOM 552 C C . SER A 1 71 ? 10.852 -1.751 -7.601 1.00 93.81 71 SER A C 1
ATOM 554 O O . SER A 1 71 ? 11.582 -0.792 -7.859 1.00 93.81 71 SER A O 1
ATOM 556 N N . ILE A 1 72 ? 9.526 -1.683 -7.637 1.00 93.69 72 ILE A N 1
ATOM 557 C CA . ILE A 1 72 ? 8.801 -0.471 -7.988 1.00 93.69 72 ILE A CA 1
ATOM 558 C C . ILE A 1 72 ? 8.974 0.576 -6.891 1.00 93.69 72 ILE A C 1
ATOM 560 O O . ILE A 1 72 ? 9.269 1.729 -7.193 1.00 93.69 72 ILE A O 1
ATOM 564 N N . ASN A 1 73 ? 8.932 0.162 -5.624 1.00 90.62 73 ASN A N 1
ATOM 565 C CA . ASN A 1 73 ? 9.169 1.049 -4.487 1.00 90.62 73 ASN A CA 1
ATOM 566 C C . ASN A 1 73 ? 10.566 1.665 -4.458 1.00 90.62 73 ASN A C 1
ATOM 568 O O . ASN A 1 73 ? 10.723 2.816 -4.049 1.00 90.62 73 ASN A O 1
ATOM 572 N N . ARG A 1 74 ? 11.583 0.947 -4.951 1.00 93.06 74 ARG A N 1
ATOM 573 C CA . ARG A 1 74 ? 12.946 1.489 -5.080 1.00 93.06 74 ARG A CA 1
ATOM 574 C C . ARG A 1 74 ? 13.036 2.668 -6.057 1.00 93.06 74 ARG A C 1
ATOM 576 O O . ARG A 1 74 ? 14.001 3.420 -5.983 1.00 93.06 74 ARG A O 1
ATOM 583 N N . LYS A 1 75 ? 12.037 2.872 -6.927 1.00 92.94 75 LYS A N 1
ATOM 584 C CA . LYS A 1 75 ? 11.957 4.031 -7.838 1.00 92.94 75 LYS A CA 1
ATOM 585 C C . LYS A 1 75 ? 11.482 5.317 -7.145 1.00 92.94 75 LYS A C 1
ATOM 587 O O . LYS A 1 75 ? 11.491 6.374 -7.768 1.00 92.94 75 LYS A O 1
ATOM 592 N N . GLY A 1 76 ? 11.105 5.244 -5.867 1.00 90.56 76 GLY A N 1
ATOM 593 C CA . GLY A 1 76 ? 10.729 6.392 -5.047 1.00 90.56 76 GLY A CA 1
ATOM 594 C C . GLY A 1 76 ? 9.219 6.562 -4.868 1.00 90.56 76 GLY A C 1
ATOM 595 O O . GLY A 1 76 ? 8.405 6.035 -5.625 1.00 90.56 76 GLY A O 1
ATOM 596 N N . TRP A 1 77 ? 8.855 7.331 -3.838 1.00 88.06 77 TRP A N 1
ATOM 597 C CA . TRP A 1 77 ? 7.478 7.449 -3.346 1.00 88.06 77 TRP A CA 1
ATOM 598 C C . TRP A 1 77 ? 6.477 7.960 -4.388 1.00 88.06 77 TRP A C 1
ATOM 600 O O . TRP A 1 77 ? 5.391 7.401 -4.502 1.00 88.06 77 TRP A O 1
ATOM 610 N N . GLU A 1 78 ? 6.841 8.970 -5.180 1.00 91.19 78 GLU A N 1
ATOM 611 C CA . GLU A 1 78 ? 5.948 9.509 -6.216 1.00 91.19 78 GLU A CA 1
ATOM 612 C C . GLU A 1 78 ? 5.603 8.457 -7.277 1.00 91.19 78 GLU A C 1
ATOM 614 O O . GLU A 1 78 ? 4.465 8.376 -7.741 1.00 91.19 78 GLU A O 1
ATOM 619 N N . PHE A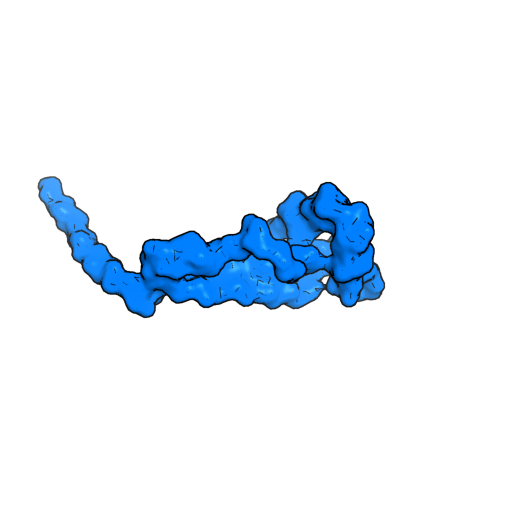 1 79 ? 6.562 7.591 -7.620 1.00 91.44 79 PHE A N 1
ATOM 620 C CA . PHE A 1 79 ? 6.324 6.496 -8.554 1.00 91.44 79 PHE A CA 1
ATOM 621 C C . PHE A 1 79 ? 5.434 5.417 -7.924 1.00 91.44 79 PHE A C 1
ATOM 623 O O . PHE A 1 79 ? 4.457 4.996 -8.540 1.00 91.44 79 PHE A O 1
ATOM 630 N N . THR A 1 80 ? 5.718 5.018 -6.679 1.00 90.25 80 THR A N 1
ATOM 631 C CA . THR A 1 80 ? 4.878 4.083 -5.911 1.00 90.25 80 THR A CA 1
ATOM 632 C C . THR A 1 80 ? 3.436 4.561 -5.827 1.00 90.25 80 THR A C 1
ATOM 634 O O . THR A 1 80 ? 2.527 3.796 -6.141 1.00 90.25 80 THR A O 1
ATOM 637 N N . LYS A 1 81 ? 3.214 5.821 -5.435 1.00 89.12 81 LYS A N 1
ATOM 638 C CA . LYS A 1 81 ? 1.875 6.400 -5.300 1.00 89.12 81 LYS A CA 1
ATOM 639 C C . LYS A 1 81 ? 1.127 6.356 -6.632 1.00 89.12 81 LYS A C 1
ATOM 641 O O . LYS A 1 81 ? 0.010 5.846 -6.685 1.00 89.12 81 LYS A O 1
ATOM 646 N N . LYS A 1 82 ? 1.775 6.799 -7.712 1.00 92.12 82 LYS A N 1
ATOM 647 C CA . LYS A 1 82 ? 1.179 6.811 -9.051 1.00 92.12 82 LYS A CA 1
ATOM 648 C C . LYS A 1 82 ? 0.735 5.424 -9.518 1.00 92.12 82 LYS A C 1
ATOM 650 O O . LYS A 1 82 ? -0.250 5.320 -10.239 1.00 92.12 82 LYS A O 1
ATOM 655 N N . ILE A 1 83 ? 1.467 4.367 -9.166 1.00 92.69 83 ILE A N 1
ATOM 656 C CA . ILE A 1 83 ? 1.125 3.001 -9.581 1.00 92.69 83 ILE A CA 1
ATOM 657 C C . ILE A 1 83 ? 0.099 2.358 -8.646 1.00 92.69 83 ILE A C 1
ATOM 659 O O . ILE A 1 83 ? -0.894 1.821 -9.124 1.00 92.69 83 ILE A O 1
ATOM 663 N N . TYR A 1 84 ? 0.317 2.408 -7.333 1.00 91.62 84 TYR A N 1
ATOM 664 C CA . TYR A 1 84 ? -0.432 1.577 -6.387 1.00 91.62 84 TYR A CA 1
ATOM 665 C C . TYR A 1 84 ? -1.529 2.301 -5.613 1.00 91.62 84 TYR A C 1
ATOM 667 O O . TYR A 1 84 ? -2.370 1.640 -5.023 1.00 91.62 84 TYR A O 1
ATOM 675 N N . LEU A 1 85 ? -1.528 3.635 -5.585 1.00 88.00 85 LEU A N 1
ATOM 676 C CA . LEU A 1 85 ? -2.538 4.412 -4.860 1.00 88.00 85 LEU A CA 1
ATOM 677 C C . LEU A 1 85 ? -3.477 5.159 -5.803 1.00 88.00 85 LEU A C 1
ATOM 679 O O . LEU A 1 85 ? -4.673 5.199 -5.554 1.00 88.00 85 LEU A O 1
ATOM 683 N N . ASP A 1 86 ? -2.955 5.712 -6.896 1.00 88.75 86 ASP A N 1
ATOM 684 C CA . ASP A 1 86 ? -3.772 6.502 -7.826 1.00 88.75 86 ASP A CA 1
ATOM 685 C C . ASP A 1 86 ? -4.486 5.632 -8.882 1.00 88.75 86 ASP A C 1
ATOM 687 O O . ASP A 1 86 ? -5.392 6.108 -9.562 1.00 88.75 86 ASP A O 1
ATOM 691 N N . ARG A 1 87 ? -4.064 4.370 -9.062 1.00 82.38 87 ARG A N 1
ATOM 692 C CA . ARG A 1 87 ? -4.559 3.469 -10.128 1.00 82.38 87 ARG A CA 1
ATOM 693 C C . ARG A 1 87 ? -5.169 2.158 -9.623 1.00 82.38 87 ARG A C 1
ATOM 695 O O . ARG A 1 87 ? -5.635 1.368 -10.440 1.00 82.38 87 ARG A O 1
ATOM 702 N N . GLN A 1 88 ? -5.181 1.928 -8.310 1.00 73.75 88 GLN A N 1
ATOM 703 C CA . GLN A 1 88 ? -5.918 0.824 -7.685 1.00 73.75 88 GLN A CA 1
ATOM 704 C C . GLN A 1 88 ? -7.238 1.370 -7.112 1.00 73.75 88 GLN A C 1
ATOM 706 O O . GLN A 1 88 ? -7.173 2.230 -6.235 1.00 73.75 88 GLN A O 1
ATOM 711 N N . PRO A 1 89 ? -8.410 0.946 -7.617 1.00 59.28 89 PRO A N 1
ATOM 712 C CA . PRO A 1 89 ? -9.698 1.116 -6.949 1.00 59.28 89 PRO A CA 1
ATOM 713 C C . PRO A 1 89 ? -9.832 0.213 -5.718 1.00 59.28 89 PRO A C 1
ATOM 715 O O . PRO A 1 89 ? -9.281 -0.913 -5.748 1.00 59.28 89 PRO A O 1
#

InterPro domains:
  IPR007657 Glycosyltransferase 61 [PTHR20961] (12-88)

pLDDT: mean 82.72, std 16.24, range [35.53, 96.56]